Protein AF-A0A0G0IWE7-F1 (afdb_monomer_lite)

pLDDT: mean 89.85, std 5.82, range [65.06, 97.06]

Radius of gyration: 26.86 Å; chains: 1; bounding box: 36×33×83 Å

Structure (mmCIF, N/CA/C/O backbone):
data_AF-A0A0G0IWE7-F1
#
_entry.id   AF-A0A0G0IWE7-F1
#
loop_
_atom_site.group_PDB
_atom_site.id
_atom_site.type_symbol
_atom_site.label_atom_id
_atom_site.label_alt_id
_atom_site.label_comp_id
_atom_site.label_asym_id
_atom_site.label_entity_id
_atom_site.label_seq_id
_atom_site.pdbx_PDB_ins_code
_atom_site.Cartn_x
_atom_site.Cartn_y
_atom_site.Cartn_z
_atom_site.occupancy
_atom_site.B_iso_or_equiv
_atom_site.auth_seq_id
_atom_site.auth_comp_id
_atom_site.auth_asym_id
_atom_site.auth_atom_id
_atom_site.pdbx_PDB_model_num
ATOM 1 N N . MET A 1 1 ? 4.474 -20.272 -59.894 1.00 65.06 1 MET A N 1
ATOM 2 C CA . MET A 1 1 ? 4.804 -20.820 -58.555 1.00 65.06 1 MET A CA 1
ATOM 3 C C . MET A 1 1 ? 5.712 -19.902 -57.729 1.00 65.06 1 MET A C 1
ATOM 5 O O . MET A 1 1 ? 5.324 -19.570 -56.622 1.00 65.06 1 MET A O 1
ATOM 9 N N . LYS A 1 2 ? 6.843 -19.395 -58.253 1.00 82.12 2 LYS A N 1
ATOM 10 C CA . LYS A 1 2 ? 7.757 -18.495 -57.501 1.00 82.12 2 LYS A CA 1
ATOM 11 C C . LYS A 1 2 ? 7.086 -17.242 -56.896 1.00 82.12 2 LYS A C 1
ATOM 13 O O . LYS A 1 2 ? 7.357 -16.906 -55.755 1.00 82.12 2 LYS A O 1
ATOM 18 N N . LYS A 1 3 ? 6.158 -16.596 -57.619 1.00 86.50 3 LYS A N 1
ATOM 19 C CA . LYS A 1 3 ? 5.411 -15.415 -57.130 1.00 86.50 3 LYS A CA 1
ATOM 20 C C . LYS A 1 3 ? 4.507 -15.718 -55.925 1.00 86.50 3 LYS A C 1
ATOM 22 O O . LYS A 1 3 ? 4.424 -14.907 -55.017 1.00 86.50 3 LYS A O 1
ATOM 27 N N . ILE A 1 4 ? 3.882 -16.898 -55.899 1.00 92.44 4 ILE A N 1
ATOM 28 C CA . ILE A 1 4 ? 3.039 -17.349 -54.778 1.00 92.44 4 ILE A CA 1
ATOM 29 C C . ILE A 1 4 ? 3.906 -17.593 -53.541 1.00 92.44 4 ILE A C 1
ATOM 31 O O . ILE A 1 4 ? 3.531 -17.193 -52.448 1.00 92.44 4 ILE A O 1
ATOM 35 N N . LEU A 1 5 ? 5.095 -18.175 -53.731 1.00 93.38 5 LEU A N 1
ATOM 36 C CA . LEU A 1 5 ? 6.053 -18.393 -52.649 1.00 93.38 5 LEU A CA 1
ATOM 37 C C . LEU A 1 5 ? 6.527 -17.066 -52.030 1.00 93.38 5 LEU A C 1
ATOM 39 O O . LEU A 1 5 ? 6.632 -16.963 -50.815 1.00 93.38 5 LEU A O 1
ATOM 43 N N . ILE A 1 6 ? 6.754 -16.041 -52.859 1.00 94.69 6 ILE A N 1
ATOM 44 C CA . ILE A 1 6 ? 7.136 -14.697 -52.399 1.00 94.69 6 ILE A CA 1
ATOM 45 C C . ILE A 1 6 ? 5.991 -14.040 -51.619 1.00 94.69 6 ILE A C 1
ATOM 47 O O . ILE A 1 6 ? 6.228 -13.495 -50.549 1.00 94.69 6 ILE A O 1
ATOM 51 N N . ILE A 1 7 ? 4.752 -14.122 -52.114 1.00 94.69 7 ILE A N 1
ATOM 52 C CA . ILE A 1 7 ? 3.580 -13.567 -51.416 1.00 94.69 7 ILE A CA 1
ATOM 53 C C . ILE A 1 7 ? 3.375 -14.265 -50.067 1.00 94.69 7 ILE A C 1
ATOM 55 O O . ILE A 1 7 ? 3.159 -13.595 -49.063 1.00 94.69 7 ILE A O 1
ATOM 59 N N . LEU A 1 8 ? 3.501 -15.594 -50.028 1.00 95.00 8 LEU A N 1
ATOM 60 C CA . LEU A 1 8 ? 3.404 -16.371 -48.794 1.00 95.00 8 LEU A CA 1
ATOM 61 C C . LEU A 1 8 ? 4.514 -15.993 -47.803 1.00 95.00 8 LEU A C 1
ATOM 63 O O . LEU A 1 8 ? 4.245 -15.820 -46.619 1.00 95.00 8 LEU A O 1
ATOM 67 N N . PHE A 1 9 ? 5.744 -15.821 -48.288 1.00 94.75 9 PHE A N 1
ATOM 68 C CA . PHE A 1 9 ? 6.871 -15.402 -47.462 1.00 94.75 9 PHE A CA 1
ATOM 69 C C . PHE A 1 9 ? 6.664 -14.000 -46.875 1.00 94.75 9 PHE A C 1
ATOM 71 O O . PHE A 1 9 ? 6.854 -13.810 -45.677 1.00 94.75 9 PHE A O 1
ATOM 78 N N . VAL A 1 10 ? 6.209 -13.037 -47.683 1.00 95.19 10 VAL A N 1
ATOM 79 C CA . VAL A 1 10 ? 5.900 -11.672 -47.220 1.00 95.19 10 VAL A CA 1
ATO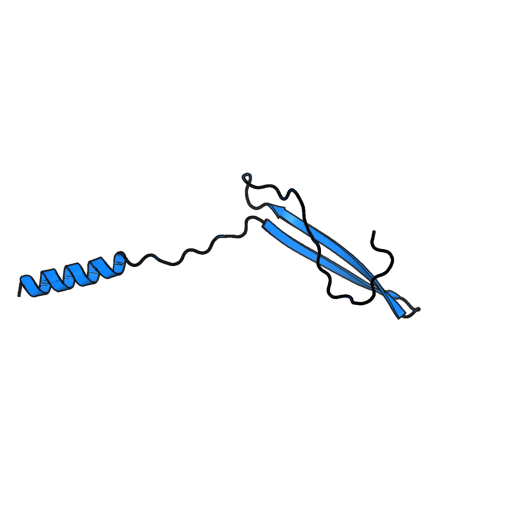M 80 C C . VAL A 1 10 ? 4.746 -11.681 -46.218 1.00 95.19 10 VAL A C 1
ATOM 82 O O . VAL A 1 10 ? 4.819 -10.992 -45.204 1.00 95.19 10 VAL A O 1
ATOM 85 N N . PHE A 1 11 ? 3.711 -12.490 -46.457 1.00 94.50 11 PHE A N 1
ATOM 86 C CA . PHE A 1 11 ? 2.593 -12.640 -45.530 1.00 94.50 11 PHE A CA 1
ATOM 87 C C . PHE A 1 11 ? 3.056 -13.195 -44.177 1.00 94.50 11 PHE A C 1
ATOM 89 O O . PHE A 1 11 ? 2.770 -12.594 -43.145 1.00 94.50 11 PHE A O 1
ATOM 96 N N . ILE A 1 12 ? 3.844 -14.274 -44.169 1.00 94.25 12 ILE A N 1
ATOM 97 C CA . ILE A 1 12 ? 4.398 -14.854 -42.936 1.00 94.25 12 ILE A CA 1
ATOM 98 C C . ILE A 1 12 ? 5.311 -13.853 -42.221 1.00 94.25 12 ILE A C 1
ATOM 100 O O . ILE A 1 12 ? 5.204 -13.684 -41.010 1.00 94.25 12 ILE A O 1
ATOM 104 N N . PHE A 1 13 ? 6.167 -13.142 -42.958 1.00 94.31 13 PHE A N 1
ATOM 105 C CA . PHE A 1 13 ? 7.044 -12.126 -42.379 1.00 94.31 13 PHE A CA 1
ATOM 106 C C . PHE A 1 13 ? 6.254 -10.967 -41.752 1.00 94.31 13 PHE A C 1
ATOM 108 O O . PHE A 1 13 ? 6.620 -10.477 -40.687 1.00 94.31 13 PHE A O 1
ATOM 115 N N . SER A 1 14 ? 5.126 -10.576 -42.355 1.00 93.19 14 SER A N 1
ATOM 116 C CA . SER A 1 14 ? 4.260 -9.518 -41.822 1.00 93.19 14 SER A CA 1
ATOM 117 C C . SER A 1 14 ? 3.628 -9.871 -40.471 1.00 93.19 14 SER A C 1
ATOM 119 O O . SER A 1 14 ? 3.404 -8.977 -39.659 1.00 93.19 14 SER A O 1
ATOM 121 N N . LEU A 1 15 ? 3.420 -11.162 -40.179 1.00 91.06 15 LEU A N 1
ATOM 122 C CA . LEU A 1 15 ? 2.895 -11.614 -38.886 1.00 91.06 15 LEU A CA 1
ATOM 123 C C . LEU A 1 15 ? 3.892 -11.379 -37.739 1.00 91.06 15 LEU A C 1
ATOM 125 O O . LEU A 1 15 ? 3.469 -11.147 -36.611 1.00 91.06 15 LEU A O 1
ATOM 129 N N . TYR A 1 16 ? 5.201 -11.374 -38.020 1.00 88.31 16 TYR A N 1
ATOM 130 C CA . TYR A 1 16 ? 6.244 -11.066 -37.030 1.00 88.31 16 TYR A CA 1
ATOM 131 C C . TYR A 1 16 ? 6.406 -9.566 -36.754 1.00 88.31 16 TYR A C 1
ATOM 133 O O . TYR A 1 16 ? 7.083 -9.191 -35.801 1.00 88.31 16 TYR A O 1
ATOM 141 N N . LEU A 1 17 ? 5.796 -8.705 -37.575 1.00 91.62 17 LEU A N 1
ATOM 142 C CA . LEU A 1 17 ? 5.817 -7.252 -37.390 1.00 91.62 17 LEU A CA 1
ATOM 143 C C . LEU A 1 17 ? 4.646 -6.748 -36.542 1.00 91.62 17 LEU A C 1
ATOM 145 O O . LEU A 1 17 ? 4.554 -5.546 -36.301 1.00 91.62 17 LEU A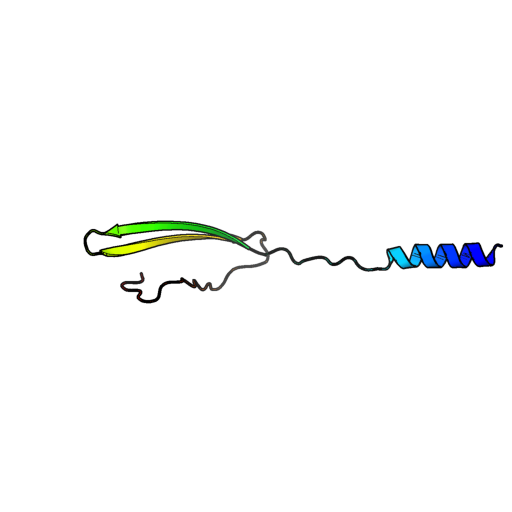 O 1
ATOM 149 N N . ILE A 1 18 ? 3.753 -7.635 -36.094 1.00 91.25 18 ILE A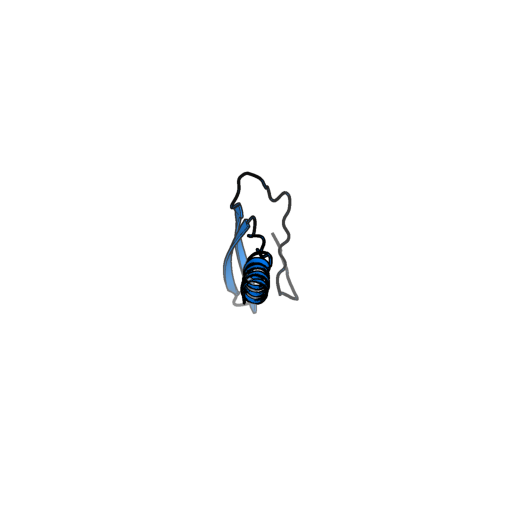 N 1
ATOM 150 C CA . ILE A 1 18 ? 2.654 -7.268 -35.203 1.00 91.25 18 ILE A CA 1
ATOM 151 C C . ILE A 1 18 ? 3.251 -7.046 -33.804 1.00 91.25 18 ILE A C 1
ATOM 153 O O . ILE A 1 18 ? 3.708 -8.011 -33.187 1.00 91.25 18 ILE A O 1
ATOM 157 N N . PRO A 1 19 ? 3.289 -5.803 -33.289 1.00 87.12 19 PRO A N 1
ATOM 158 C CA . PRO A 1 19 ? 3.851 -5.539 -31.972 1.00 87.12 19 PRO A CA 1
ATOM 159 C C . PRO A 1 19 ? 3.014 -6.243 -30.901 1.00 87.12 19 PRO A C 1
ATOM 161 O O . PRO A 1 19 ? 1.786 -6.149 -30.890 1.00 87.12 19 PRO A O 1
ATOM 164 N N . SER A 1 20 ? 3.675 -6.936 -29.976 1.00 86.56 20 SER A N 1
ATOM 165 C CA . SER A 1 20 ? 3.007 -7.484 -28.799 1.00 86.56 20 SER A CA 1
ATOM 166 C C . SER A 1 20 ? 2.686 -6.367 -27.813 1.00 86.56 20 SER A C 1
ATOM 168 O O . SER A 1 20 ? 3.521 -5.494 -27.568 1.00 86.56 20 SER A O 1
ATOM 170 N N . HIS A 1 21 ? 1.516 -6.427 -27.180 1.00 87.38 21 HIS A N 1
ATOM 171 C CA . HIS A 1 21 ? 1.238 -5.580 -26.027 1.00 87.38 21 HIS A CA 1
ATOM 172 C C . HIS A 1 21 ? 2.221 -5.914 -24.901 1.00 87.38 21 HIS A C 1
ATOM 174 O O . HIS A 1 21 ? 2.288 -7.055 -24.447 1.00 87.38 21 HIS A O 1
ATOM 180 N N . VAL A 1 22 ? 2.976 -4.913 -24.455 1.00 84.06 22 VAL A N 1
ATOM 181 C CA . VAL A 1 22 ? 3.788 -4.994 -23.241 1.00 84.06 22 VAL A CA 1
ATOM 182 C C . VAL A 1 22 ? 3.125 -4.100 -22.206 1.00 84.06 22 VAL A C 1
ATOM 184 O O . VAL A 1 22 ? 2.813 -2.943 -22.485 1.00 84.06 22 VAL A O 1
ATOM 187 N N . PHE A 1 23 ? 2.869 -4.650 -21.025 1.00 83.06 23 PHE A N 1
ATOM 188 C CA . PHE A 1 23 ? 2.285 -3.906 -19.917 1.00 83.06 23 PHE A CA 1
ATOM 189 C C . PHE A 1 23 ? 3.398 -3.279 -19.082 1.00 83.06 23 PHE A C 1
ATOM 191 O O . PHE A 1 23 ? 4.429 -3.907 -18.847 1.00 83.06 23 PHE A O 1
ATOM 198 N N . ALA A 1 24 ? 3.186 -2.042 -18.635 1.00 76.94 24 ALA A N 1
ATOM 199 C CA . ALA A 1 24 ? 4.091 -1.409 -17.690 1.00 76.94 24 ALA A CA 1
ATOM 200 C C . ALA A 1 24 ? 4.031 -2.157 -16.353 1.00 76.94 24 ALA A C 1
ATOM 202 O O . ALA A 1 24 ? 2.950 -2.388 -15.806 1.00 76.94 24 ALA A O 1
ATOM 203 N N . GLU A 1 25 ? 5.194 -2.535 -15.835 1.00 79.88 25 GLU A N 1
ATOM 204 C CA . GLU A 1 25 ? 5.296 -3.083 -14.491 1.00 79.88 25 GLU A CA 1
ATOM 205 C C . GLU A 1 25 ? 5.145 -1.955 -13.460 1.00 79.88 25 GLU A C 1
ATOM 207 O O . GLU A 1 25 ? 5.599 -0.831 -13.675 1.00 79.88 25 GLU A O 1
ATOM 212 N N . SER A 1 26 ? 4.486 -2.239 -12.334 1.00 82.88 26 SER A N 1
ATOM 213 C CA . SER A 1 26 ? 4.361 -1.263 -11.247 1.00 82.88 26 SER A CA 1
ATOM 214 C C . SER A 1 26 ? 5.732 -0.920 -10.659 1.00 82.88 26 SER A C 1
ATOM 216 O O . SER A 1 26 ? 6.528 -1.817 -10.390 1.00 82.88 26 SER A O 1
ATOM 218 N N . ASN A 1 27 ? 5.974 0.363 -10.376 1.00 88.62 27 ASN A N 1
ATOM 219 C CA . ASN A 1 27 ? 7.215 0.844 -9.750 1.00 88.62 27 ASN A CA 1
ATOM 220 C C . ASN A 1 27 ? 7.312 0.494 -8.255 1.00 88.62 27 ASN A C 1
ATOM 222 O O . ASN A 1 27 ? 8.403 0.484 -7.686 1.00 88.62 27 ASN A O 1
ATOM 226 N N . PHE A 1 28 ? 6.175 0.199 -7.623 1.00 90.50 28 PHE A N 1
ATOM 227 C CA . PHE A 1 28 ? 6.077 -0.109 -6.201 1.00 90.50 28 PHE A CA 1
ATOM 228 C C . PHE A 1 28 ? 5.260 -1.381 -5.976 1.00 90.50 28 PHE A C 1
ATOM 230 O O . PHE A 1 28 ? 4.322 -1.680 -6.722 1.00 90.50 28 PHE A O 1
ATOM 237 N N . THR A 1 29 ? 5.594 -2.113 -4.920 1.00 92.12 29 THR A N 1
ATOM 238 C CA . THR A 1 29 ? 4.717 -3.117 -4.311 1.00 92.12 29 THR A CA 1
ATOM 239 C C . THR A 1 29 ? 4.160 -2.563 -3.014 1.00 92.12 29 THR A C 1
ATOM 241 O O . THR A 1 29 ? 4.883 -1.889 -2.280 1.00 92.12 29 THR A O 1
ATOM 244 N N . THR A 1 30 ? 2.906 -2.882 -2.709 1.00 92.75 30 THR A N 1
ATOM 245 C CA . THR A 1 30 ? 2.295 -2.483 -1.441 1.00 92.75 30 THR A CA 1
ATOM 246 C C . THR A 1 30 ? 1.845 -3.713 -0.676 1.00 92.75 30 THR A C 1
ATOM 248 O O . THR A 1 30 ? 1.207 -4.589 -1.257 1.00 92.75 30 THR A O 1
ATOM 251 N N . ASP A 1 31 ? 2.187 -3.763 0.605 1.00 94.94 31 ASP A N 1
ATOM 252 C CA . ASP A 1 31 ? 1.734 -4.775 1.553 1.00 94.94 31 ASP A CA 1
ATOM 253 C C . ASP A 1 31 ? 0.889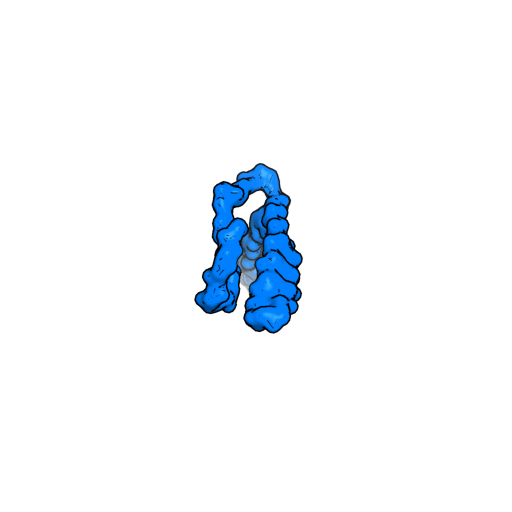 -4.112 2.645 1.00 94.94 31 ASP A C 1
ATOM 255 O O . ASP A 1 31 ? 1.175 -2.983 3.061 1.00 94.94 31 ASP A O 1
ATOM 259 N N . TYR A 1 32 ? -0.171 -4.798 3.072 1.00 93.94 32 TYR A N 1
ATOM 260 C CA . TYR A 1 32 ? -1.148 -4.274 4.020 1.00 93.94 32 TYR A CA 1
ATOM 261 C C . TYR A 1 32 ? -1.421 -5.305 5.113 1.00 93.94 32 TYR A C 1
ATOM 263 O O . TYR A 1 32 ? -2.052 -6.334 4.867 1.00 93.94 32 TYR A O 1
ATOM 271 N N . ALA A 1 33 ? -1.041 -4.981 6.344 1.00 96.44 33 ALA A N 1
ATOM 272 C CA . ALA A 1 33 ? -1.509 -5.673 7.533 1.00 96.44 33 ALA A CA 1
ATOM 273 C C . ALA A 1 33 ? -2.561 -4.799 8.224 1.00 96.44 33 ALA A C 1
ATOM 275 O O . ALA A 1 33 ? -2.256 -3.720 8.737 1.00 96.44 33 ALA A O 1
ATOM 276 N N . VAL A 1 34 ? -3.814 -5.256 8.206 1.00 95.25 34 VAL A N 1
ATOM 277 C CA . VAL A 1 34 ? -4.944 -4.529 8.795 1.00 95.25 34 VAL A CA 1
ATOM 278 C C . VAL A 1 34 ? -5.488 -5.308 9.979 1.00 95.25 34 VAL A C 1
ATOM 280 O O . VAL A 1 34 ? -5.942 -6.443 9.830 1.00 95.25 34 VAL A O 1
ATOM 283 N N . THR A 1 35 ? -5.468 -4.683 11.151 1.00 97.06 35 THR A N 1
ATOM 284 C CA . THR A 1 35 ? -5.999 -5.267 12.384 1.00 97.06 35 THR A CA 1
ATOM 285 C C . THR A 1 35 ? -7.305 -4.585 12.746 1.00 97.06 35 THR A C 1
ATOM 287 O O . THR A 1 35 ? -7.362 -3.361 12.840 1.00 97.06 35 THR A O 1
ATOM 290 N N . TYR A 1 36 ? -8.341 -5.384 12.993 1.00 95.19 36 TYR A N 1
ATOM 291 C CA . TYR A 1 36 ? -9.641 -4.921 13.465 1.00 95.19 36 TYR A CA 1
ATOM 292 C C . TYR A 1 36 ? -9.822 -5.360 14.913 1.00 95.19 36 TYR A C 1
ATOM 294 O O . TYR A 1 36 ? -9.922 -6.553 15.193 1.00 95.19 36 TYR A O 1
ATOM 302 N N . ASN A 1 37 ? -9.868 -4.401 15.828 1.00 96.56 37 ASN A N 1
ATOM 303 C CA . ASN A 1 37 ? -10.142 -4.651 17.234 1.00 96.56 37 ASN A CA 1
ATOM 304 C C . ASN A 1 37 ? -11.541 -4.131 17.578 1.00 96.56 37 ASN A C 1
ATOM 306 O O . ASN A 1 37 ? -11.747 -2.923 17.708 1.00 96.56 37 ASN A O 1
ATOM 310 N N . VAL A 1 38 ? -12.507 -5.043 17.678 1.00 95.75 38 VAL A N 1
ATOM 311 C CA . VAL A 1 38 ? -13.889 -4.716 18.048 1.00 95.75 38 VAL A CA 1
ATOM 312 C C . VAL A 1 38 ? -13.961 -4.555 19.564 1.00 95.75 38 VAL A C 1
ATOM 314 O O . VAL A 1 38 ? -13.684 -5.493 20.306 1.00 95.75 38 VAL A O 1
ATOM 317 N N . LEU A 1 39 ? -14.314 -3.357 20.016 1.00 95.19 39 LEU A N 1
ATOM 318 C CA . LEU A 1 39 ? -14.393 -2.994 21.426 1.00 95.19 39 LEU A CA 1
ATOM 319 C C . LEU A 1 39 ? -15.797 -3.270 21.984 1.00 95.19 39 LEU A C 1
ATOM 321 O O . LEU A 1 39 ? -16.789 -3.290 21.255 1.00 95.19 39 LEU A O 1
ATOM 325 N N . GLU A 1 40 ? -15.899 -3.412 23.306 1.00 96.00 40 GLU A N 1
ATOM 326 C CA . GLU A 1 40 ? -17.171 -3.678 24.001 1.00 96.00 40 GLU A CA 1
ATOM 327 C C . GLU A 1 40 ? -18.211 -2.556 23.828 1.00 96.00 40 GLU A C 1
ATOM 329 O O . GLU A 1 40 ? -19.412 -2.796 23.909 1.00 96.00 40 GLU A O 1
ATOM 334 N N . ASN A 1 41 ? -17.766 -1.331 23.535 1.00 94.56 41 ASN A N 1
ATOM 335 C CA . ASN A 1 41 ? -18.623 -0.169 23.285 1.00 94.56 41 ASN A CA 1
ATOM 336 C C . ASN A 1 41 ? -19.131 -0.074 21.832 1.00 94.56 41 ASN A C 1
ATOM 338 O O . ASN A 1 41 ? -19.572 0.994 21.411 1.00 94.56 41 ASN A O 1
ATOM 342 N N . ALA A 1 42 ? -19.047 -1.166 21.066 1.00 90.88 42 ALA A N 1
ATOM 343 C CA . ALA A 1 42 ? -19.428 -1.258 19.656 1.00 90.88 42 ALA A CA 1
ATOM 344 C C . ALA A 1 42 ? -18.613 -0.372 18.690 1.00 90.88 42 ALA A C 1
ATOM 346 O O . ALA A 1 42 ? -18.949 -0.281 17.507 1.00 90.88 42 ALA A O 1
ATOM 347 N N . LEU A 1 43 ? -17.516 0.239 19.150 1.00 93.62 43 LEU A N 1
ATOM 348 C CA . LEU A 1 43 ? -16.528 0.862 18.271 1.00 93.62 43 LEU A CA 1
ATOM 349 C C . LEU A 1 43 ? -15.527 -0.187 17.785 1.00 93.62 43 LEU A C 1
ATOM 351 O O . LEU A 1 43 ? -15.213 -1.148 18.482 1.00 93.62 43 LEU A O 1
ATOM 355 N N . THR A 1 44 ? -14.994 0.001 16.580 1.00 94.31 44 THR A N 1
ATOM 356 C CA . THR A 1 44 ? -13.896 -0.827 16.067 1.00 94.31 44 THR A CA 1
ATOM 357 C C . THR A 1 44 ? -12.665 0.040 15.902 1.00 94.31 44 THR A C 1
ATOM 359 O O . THR A 1 44 ? -12.673 0.989 15.121 1.00 94.31 44 THR A O 1
ATOM 362 N N . HIS A 1 45 ? -11.598 -0.293 16.620 1.00 94.88 45 HIS A N 1
ATOM 363 C CA . HIS A 1 45 ? -10.295 0.311 16.391 1.00 94.88 45 HIS A CA 1
ATOM 364 C C . HIS A 1 45 ? -9.615 -0.445 15.249 1.00 94.88 45 HIS A C 1
ATOM 366 O O . HIS A 1 45 ? -9.328 -1.637 15.367 1.00 94.88 45 HIS A O 1
ATOM 372 N N . VAL A 1 46 ? -9.396 0.246 14.130 1.00 94.81 46 VAL A N 1
ATOM 373 C CA . VAL A 1 46 ? -8.719 -0.309 12.956 1.00 94.81 46 VAL A CA 1
ATOM 374 C C . VAL A 1 46 ? -7.300 0.237 12.882 1.00 94.81 46 VAL A C 1
ATOM 376 O O . VAL A 1 46 ? -7.105 1.449 12.851 1.00 94.81 46 VAL A O 1
ATOM 379 N N . THR A 1 47 ? -6.313 -0.652 12.822 1.00 95.12 47 THR A N 1
ATOM 380 C CA . THR A 1 47 ? -4.903 -0.288 12.647 1.00 95.12 47 THR A CA 1
ATOM 381 C C . THR A 1 47 ? -4.431 -0.731 11.272 1.00 95.12 47 THR A C 1
ATOM 383 O O . THR A 1 47 ? -4.518 -1.912 10.938 1.00 95.12 47 THR A O 1
ATOM 386 N N . PHE A 1 48 ? -3.908 0.213 10.491 1.00 93.94 48 PHE A N 1
ATOM 387 C CA . PHE A 1 48 ? -3.311 -0.039 9.183 1.00 93.94 48 PHE A CA 1
ATOM 388 C C . PHE A 1 48 ? -1.791 0.008 9.294 1.00 93.94 48 PHE A C 1
ATOM 390 O O . PHE A 1 48 ? -1.223 1.063 9.566 1.00 93.94 48 PHE A O 1
ATOM 397 N N . ASN A 1 49 ? -1.128 -1.118 9.055 1.00 95.62 49 ASN A N 1
ATOM 398 C CA . ASN A 1 49 ? 0.315 -1.169 8.876 1.00 95.62 49 ASN A CA 1
ATOM 399 C C . ASN A 1 49 ? 0.598 -1.421 7.391 1.00 95.62 49 ASN A C 1
ATOM 401 O O . ASN A 1 49 ? 0.301 -2.495 6.868 1.00 95.62 49 ASN A O 1
ATOM 405 N N . ILE A 1 50 ? 1.072 -0.383 6.700 1.00 93.56 50 ILE A N 1
ATOM 406 C CA . ILE A 1 50 ? 1.213 -0.364 5.243 1.00 93.56 50 ILE A CA 1
ATOM 407 C C . ILE A 1 50 ? 2.689 -0.238 4.894 1.00 93.56 50 ILE A C 1
ATOM 409 O O . ILE A 1 50 ? 3.346 0.718 5.305 1.00 93.56 50 ILE A O 1
ATOM 413 N N . THR A 1 51 ? 3.190 -1.164 4.080 1.00 93.69 51 THR A N 1
ATOM 414 C CA . THR A 1 51 ? 4.540 -1.083 3.518 1.00 93.69 51 THR A CA 1
ATOM 415 C C . THR A 1 51 ? 4.450 -0.771 2.035 1.00 93.69 51 THR A C 1
ATOM 417 O O . THR A 1 51 ? 3.967 -1.588 1.257 1.00 93.69 51 THR A O 1
ATOM 420 N N . LEU A 1 52 ? 4.954 0.395 1.631 1.00 91.94 52 LEU A N 1
ATOM 421 C CA . LEU A 1 52 ? 5.157 0.747 0.227 1.00 91.94 52 LEU A CA 1
ATOM 422 C C . LEU A 1 52 ? 6.630 0.521 -0.132 1.00 91.94 52 LEU A C 1
ATOM 424 O O . LEU A 1 52 ? 7.495 1.322 0.223 1.00 91.94 52 LEU A O 1
ATOM 428 N N . ALA A 1 53 ? 6.922 -0.575 -0.828 1.00 91.25 53 ALA A N 1
ATOM 429 C CA . ALA A 1 53 ? 8.277 -0.936 -1.225 1.00 91.25 53 ALA A CA 1
ATOM 430 C C . ALA A 1 53 ? 8.546 -0.541 -2.678 1.00 91.25 53 ALA A C 1
ATOM 432 O O . ALA A 1 53 ? 7.784 -0.859 -3.591 1.00 91.25 53 ALA A O 1
ATOM 433 N N . ASN A 1 54 ? 9.655 0.157 -2.893 1.00 90.56 54 ASN A N 1
ATOM 434 C CA . ASN A 1 54 ? 10.106 0.549 -4.217 1.00 90.56 54 ASN A CA 1
ATOM 435 C C . ASN A 1 54 ? 10.839 -0.605 -4.904 1.00 90.56 54 ASN A C 1
ATOM 437 O O . ASN A 1 54 ? 11.749 -1.196 -4.322 1.00 90.56 54 ASN A O 1
ATOM 441 N N . LYS A 1 55 ? 10.466 -0.907 -6.147 1.00 89.62 55 LYS A N 1
ATOM 442 C CA . LYS A 1 55 ? 11.080 -1.986 -6.933 1.00 89.62 55 LYS A CA 1
ATOM 443 C C . LYS A 1 55 ? 12.288 -1.524 -7.744 1.00 89.62 55 LYS A C 1
ATOM 445 O O . LYS A 1 55 ? 13.008 -2.355 -8.289 1.00 89.62 55 LYS A O 1
ATOM 450 N N . THR A 1 56 ? 12.506 -0.214 -7.852 1.00 85.88 56 THR A N 1
ATOM 451 C CA . THR A 1 56 ? 13.569 0.374 -8.676 1.00 85.88 56 THR A CA 1
ATOM 452 C C . THR A 1 56 ? 14.326 1.445 -7.893 1.00 85.88 56 THR A C 1
ATOM 454 O O . THR A 1 56 ? 13.803 2.025 -6.951 1.00 85.88 56 THR A O 1
ATOM 457 N N . SER A 1 57 ? 15.547 1.784 -8.296 1.00 83.94 57 SER A N 1
ATOM 458 C CA . SER A 1 57 ? 16.262 2.941 -7.731 1.00 83.94 57 SER A CA 1
ATOM 459 C C . SER A 1 57 ? 15.907 4.270 -8.411 1.00 83.94 57 SER A C 1
ATOM 461 O O . SER A 1 57 ? 16.449 5.309 -8.045 1.00 83.94 57 SER A O 1
ATOM 463 N N . GLN A 1 58 ? 15.036 4.245 -9.423 1.00 84.00 58 GLN A N 1
ATOM 464 C CA . GLN A 1 58 ? 14.798 5.376 -10.325 1.00 84.00 58 GLN A CA 1
ATOM 465 C C . GLN A 1 58 ? 13.651 6.282 -9.883 1.00 84.00 58 GLN A C 1
ATOM 467 O O . GLN A 1 58 ? 13.589 7.443 -10.282 1.00 84.00 58 GLN A O 1
ATOM 472 N N . TYR A 1 59 ? 12.743 5.757 -9.068 1.00 81.62 59 TYR A N 1
ATOM 473 C CA . TYR A 1 59 ? 11.555 6.468 -8.617 1.00 81.62 59 TYR A CA 1
ATOM 474 C C . TYR A 1 59 ? 11.584 6.637 -7.101 1.00 81.62 59 TYR A C 1
ATOM 476 O O . TYR A 1 59 ? 12.264 5.895 -6.406 1.00 81.62 59 TYR A O 1
ATOM 484 N N . TYR A 1 60 ? 10.862 7.618 -6.573 1.00 83.62 60 TYR A N 1
ATOM 485 C CA . TYR A 1 60 ? 10.652 7.804 -5.138 1.00 83.62 60 TYR A CA 1
ATOM 486 C C . TYR A 1 60 ? 9.226 8.314 -4.934 1.00 83.62 60 TYR A C 1
ATOM 488 O O . TYR A 1 60 ? 8.788 9.213 -5.653 1.00 83.62 60 TYR A O 1
ATOM 496 N N . ALA A 1 61 ? 8.489 7.731 -3.987 1.00 85.25 61 ALA A N 1
ATOM 497 C CA . ALA A 1 61 ? 7.131 8.163 -3.673 1.00 85.25 61 ALA A CA 1
ATOM 498 C C . ALA A 1 61 ? 7.192 9.419 -2.792 1.00 85.25 61 ALA A C 1
ATOM 500 O O . ALA A 1 61 ? 7.365 9.333 -1.579 1.00 85.25 61 ALA A O 1
ATOM 501 N N . SER A 1 62 ? 7.083 10.595 -3.413 1.00 86.38 62 SER A N 1
ATOM 502 C CA . SER A 1 62 ? 7.136 11.887 -2.713 1.00 86.38 62 SER A CA 1
ATOM 503 C C . SER A 1 62 ? 5.916 12.154 -1.830 1.00 86.38 62 SER A C 1
ATOM 505 O O . SER A 1 62 ? 6.013 12.902 -0.861 1.00 86.38 62 SER A O 1
ATOM 507 N N . SER A 1 63 ? 4.776 11.545 -2.150 1.00 88.94 63 SER A N 1
ATOM 508 C CA . SER A 1 63 ? 3.554 11.596 -1.357 1.00 88.94 63 SER A CA 1
ATOM 509 C C . SER A 1 63 ? 2.733 10.328 -1.564 1.00 88.94 63 SER A C 1
ATOM 511 O O . SER A 1 63 ? 2.912 9.595 -2.540 1.00 88.94 63 SER A O 1
ATOM 513 N N . TYR A 1 64 ? 1.828 10.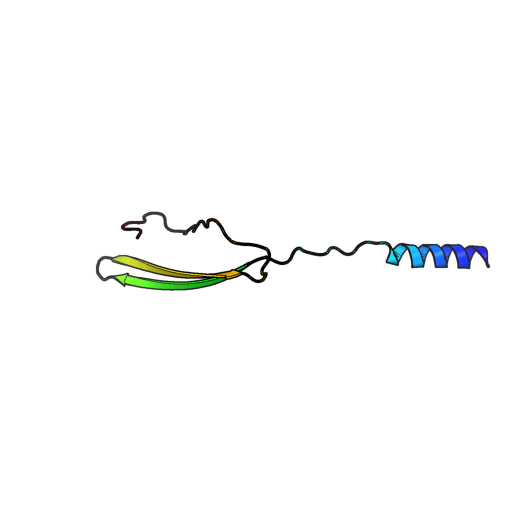063 -0.627 1.00 87.19 64 TYR A N 1
ATOM 514 C CA . TYR A 1 64 ? 0.888 8.955 -0.702 1.00 87.19 64 TYR A CA 1
ATOM 515 C C . TYR A 1 64 ? -0.474 9.386 -0.160 1.00 87.19 64 TYR A C 1
ATOM 517 O O . TYR A 1 64 ? -0.589 10.335 0.615 1.00 87.19 64 TYR A O 1
ATOM 525 N N . SER A 1 65 ? -1.512 8.680 -0.594 1.00 89.69 65 SER A N 1
ATOM 526 C CA . SER A 1 65 ? -2.872 8.824 -0.090 1.00 89.69 65 SER A CA 1
ATOM 527 C C . SER A 1 65 ? -3.375 7.450 0.317 1.00 89.69 65 SER A C 1
ATOM 529 O O . SER A 1 65 ? -3.081 6.454 -0.345 1.00 89.69 65 SER A O 1
ATOM 531 N N . ILE A 1 66 ? -4.120 7.404 1.416 1.00 88.12 66 ILE A N 1
ATOM 532 C CA . ILE A 1 66 ? -4.773 6.194 1.896 1.00 88.12 66 ILE A CA 1
ATOM 533 C C . ILE A 1 66 ? -6.276 6.432 1.799 1.00 88.12 66 ILE A C 1
ATOM 535 O O . ILE A 1 66 ? -6.810 7.346 2.424 1.00 88.12 66 ILE A O 1
ATOM 539 N N . GLN A 1 67 ? -6.953 5.603 1.008 1.00 90.44 67 GLN A N 1
ATOM 540 C CA . GLN A 1 67 ? -8.407 5.585 0.929 1.00 90.44 67 GLN A CA 1
ATOM 541 C C . GLN A 1 67 ? -8.930 4.392 1.723 1.00 90.44 67 GLN A C 1
ATOM 543 O O . GLN A 1 67 ? -8.565 3.249 1.455 1.00 90.44 67 GLN A O 1
ATOM 548 N N . VAL A 1 68 ? -9.804 4.664 2.687 1.00 89.12 68 VAL A N 1
ATOM 549 C CA . VAL A 1 68 ? -10.449 3.638 3.511 1.00 89.12 68 VAL A CA 1
ATOM 550 C C . VAL A 1 68 ? -11.955 3.629 3.267 1.00 89.12 68 VAL A C 1
ATOM 552 O O . VAL A 1 68 ? -12.556 4.657 2.967 1.00 89.12 68 VAL A O 1
ATOM 555 N N . GLY A 1 69 ? -12.574 2.454 3.386 1.00 87.44 69 GLY A N 1
ATOM 556 C CA . GLY A 1 69 ? -13.994 2.233 3.085 1.00 87.44 69 GLY A CA 1
ATOM 557 C C . GLY A 1 69 ? -14.960 2.527 4.238 1.00 87.44 69 GLY A C 1
ATOM 558 O O . GLY A 1 69 ? -16.050 1.961 4.265 1.00 87.44 69 GLY A O 1
ATOM 559 N N . PHE A 1 70 ? -14.574 3.344 5.220 1.00 88.00 70 PHE A N 1
ATOM 560 C CA . PHE A 1 70 ? -15.393 3.601 6.407 1.00 88.00 70 PHE A CA 1
ATOM 561 C C . PHE A 1 70 ? -16.170 4.911 6.282 1.00 88.00 70 PHE A C 1
ATOM 563 O O . PHE A 1 70 ? -15.654 5.910 5.791 1.00 88.00 70 PHE A O 1
ATOM 570 N N . LYS A 1 71 ? -17.420 4.907 6.757 1.00 86.38 71 LYS A N 1
ATOM 571 C CA . LYS A 1 71 ? -18.320 6.067 6.677 1.00 86.38 71 LYS A CA 1
ATOM 572 C C . LYS A 1 71 ? -18.142 7.048 7.839 1.00 86.38 71 LYS A C 1
ATOM 574 O O . LYS A 1 71 ? -18.152 8.252 7.621 1.00 86.38 71 LYS A O 1
ATOM 579 N N . ASN A 1 72 ? -17.986 6.521 9.052 1.00 89.31 72 ASN A N 1
ATOM 580 C CA . ASN A 1 72 ? -17.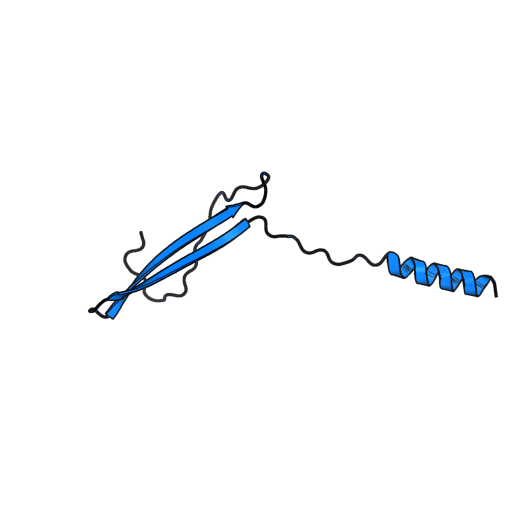861 7.300 10.280 1.00 89.31 72 ASN A CA 1
ATOM 581 C C . ASN A 1 72 ? -16.504 6.965 10.896 1.00 89.31 72 ASN A C 1
ATOM 583 O O . ASN A 1 72 ? -16.347 5.908 11.504 1.00 89.31 72 ASN A O 1
ATOM 587 N N . ILE A 1 73 ? -15.517 7.821 10.651 1.00 91.31 73 ILE A N 1
ATOM 588 C CA . ILE A 1 73 ? -14.154 7.654 11.152 1.00 91.31 73 ILE A CA 1
ATOM 589 C C . ILE A 1 73 ? -13.922 8.719 12.206 1.00 91.31 73 ILE A C 1
ATOM 591 O O . ILE A 1 73 ? -14.188 9.897 11.975 1.00 91.31 73 ILE A O 1
ATOM 595 N N . GLU A 1 74 ? -13.396 8.295 13.342 1.00 90.69 74 GLU A N 1
ATOM 596 C CA . GLU A 1 74 ? -13.057 9.170 14.451 1.00 90.69 74 GLU A CA 1
ATOM 597 C C . GLU A 1 74 ? -11.613 8.890 14.869 1.00 90.69 74 GLU A C 1
ATOM 599 O O . GLU A 1 74 ? -11.143 7.759 14.748 1.00 90.69 74 GLU A O 1
ATOM 604 N N . ASN A 1 75 ? -10.921 9.918 15.367 1.00 87.25 75 ASN A N 1
ATOM 605 C CA . ASN A 1 75 ? -9.568 9.814 15.927 1.00 87.25 75 ASN A CA 1
ATOM 606 C C . ASN A 1 75 ? -8.526 9.198 14.965 1.00 87.25 75 ASN A C 1
ATOM 608 O O . ASN A 1 75 ? -7.860 8.222 15.303 1.00 87.25 75 ASN A O 1
ATOM 612 N N . VAL A 1 76 ? -8.376 9.783 13.768 1.00 85.75 76 VAL A N 1
ATOM 613 C CA . VAL A 1 76 ? -7.290 9.443 12.826 1.00 85.75 76 VAL A CA 1
ATOM 614 C C . VAL A 1 76 ? -5.980 10.056 13.322 1.00 85.75 76 VAL A C 1
ATOM 616 O O . VAL A 1 76 ? -5.927 11.267 13.547 1.00 85.75 76 VAL A O 1
ATOM 619 N N . LEU A 1 77 ? -4.949 9.224 13.486 1.00 69.38 77 LEU A N 1
ATOM 620 C CA . LEU A 1 77 ? -3.603 9.596 13.935 1.00 69.38 77 LEU A CA 1
ATOM 621 C C . LEU A 1 77 ? -2.569 9.347 12.837 1.00 69.38 77 LEU A C 1
ATOM 623 O O . LEU A 1 77 ? -2.727 8.341 12.109 1.00 69.38 77 LEU A O 1
#

Sequence (77 aa):
MKKILIILFVFIFSLYLIPSHVFAESNFTTDYAVTYNVLENALTHVTFNITLANKTSQYYASSYSIQVGFKNIENVL

Secondary structure (DSSP, 8-state):
-HHHHHHHHHHHHHHTTSPPP-PPPPSEEEEEEEEEEE-TTS-EEEEEEEEEEES-SS------------SS-----

Foldseek 3Di:
DVVVVVVVVVVVVVVVVPDDDDDDDDQWDKDWDWDWDQDPVRDTDIDIDMDIGGPDPPDDPPDDDDDDPDDDDDDDD